Protein AF-A0A9E2VC20-F1 (afdb_monomer_lite)

Radius of gyration: 17.62 Å; chains: 1; bounding box: 59×23×42 Å

pLDDT: mean 80.9, std 18.18, range [44.84, 97.88]

Structure (mmCIF, N/CA/C/O backbone):
data_AF-A0A9E2VC20-F1
#
_entry.id   AF-A0A9E2VC20-F1
#
loop_
_atom_site.group_PDB
_atom_site.id
_atom_site.type_symbol
_atom_site.label_atom_id
_atom_site.label_alt_id
_atom_site.label_comp_id
_atom_site.label_asym_id
_atom_site.label_entity_id
_atom_site.label_seq_id
_atom_site.pdbx_PDB_ins_code
_atom_site.Cartn_x
_atom_site.Cartn_y
_atom_site.Cartn_z
_atom_site.occupancy
_atom_site.B_iso_or_equiv
_atom_site.auth_seq_id
_atom_site.auth_comp_id
_atom_site.auth_asym_id
_atom_site.auth_atom_id
_atom_site.pdbx_PDB_model_num
ATOM 1 N N . MET A 1 1 ? -5.308 -15.782 23.123 1.00 46.09 1 MET A N 1
ATOM 2 C CA . MET A 1 1 ? -5.984 -14.689 22.395 1.00 46.09 1 MET A CA 1
ATOM 3 C C . MET A 1 1 ? -5.299 -14.586 21.052 1.00 46.09 1 MET A C 1
ATOM 5 O O . MET A 1 1 ? -4.085 -14.460 21.034 1.00 46.09 1 MET A O 1
ATOM 9 N N . SER A 1 2 ? -6.017 -14.775 19.950 1.00 52.56 2 SER A N 1
ATOM 10 C CA . SER A 1 2 ? -5.460 -14.554 18.617 1.00 52.56 2 SER A CA 1
ATOM 11 C C . SER A 1 2 ? -5.274 -13.052 18.426 1.00 52.56 2 SER A C 1
ATOM 13 O O . SER A 1 2 ? -6.261 -12.316 18.394 1.00 52.56 2 SER A O 1
ATOM 15 N N . ASP A 1 3 ? -4.025 -12.593 18.354 1.00 60.00 3 ASP A N 1
ATOM 16 C CA . ASP A 1 3 ? -3.718 -11.219 17.970 1.00 60.00 3 ASP A CA 1
ATOM 17 C C . ASP A 1 3 ? -4.237 -11.002 16.545 1.00 60.00 3 ASP A C 1
ATOM 19 O O . ASP A 1 3 ? -3.677 -11.508 15.573 1.00 60.00 3 ASP A O 1
ATOM 23 N N . ASN A 1 4 ? -5.364 -10.303 16.416 1.00 62.06 4 ASN A N 1
ATOM 24 C CA . ASN A 1 4 ? -5.940 -9.977 15.118 1.00 62.06 4 ASN A CA 1
ATOM 25 C C . ASN A 1 4 ? -5.073 -8.889 14.469 1.00 62.06 4 ASN A C 1
ATOM 27 O O . ASN A 1 4 ? -5.247 -7.701 14.747 1.00 62.06 4 ASN A O 1
ATOM 31 N N . PHE A 1 5 ? -4.117 -9.289 13.630 1.00 79.44 5 PHE A N 1
ATOM 32 C CA . PHE A 1 5 ? -3.338 -8.371 12.802 1.00 79.44 5 PHE A CA 1
ATOM 33 C C . PHE A 1 5 ? -3.934 -8.289 11.396 1.00 79.44 5 PHE A C 1
ATOM 35 O O . PHE A 1 5 ? -4.309 -9.297 10.797 1.00 79.44 5 PHE A O 1
ATOM 42 N N . TYR A 1 6 ? -4.000 -7.079 10.845 1.00 87.25 6 TYR A N 1
ATOM 43 C CA . TYR A 1 6 ? -4.349 -6.893 9.440 1.00 87.25 6 TYR A CA 1
ATOM 44 C C . TYR A 1 6 ? -3.097 -7.040 8.580 1.00 87.25 6 TYR A C 1
ATOM 46 O O . TYR A 1 6 ? -2.001 -6.647 8.981 1.00 87.25 6 TYR A O 1
ATOM 54 N N . ILE A 1 7 ? -3.253 -7.579 7.374 1.00 92.50 7 ILE A N 1
ATOM 55 C CA . ILE A 1 7 ? -2.160 -7.681 6.407 1.00 92.50 7 ILE A CA 1
ATOM 56 C C . ILE A 1 7 ? -2.395 -6.652 5.310 1.00 92.50 7 ILE A C 1
ATOM 58 O O . ILE A 1 7 ? -3.362 -6.748 4.554 1.00 92.50 7 ILE A O 1
ATOM 62 N N . TRP A 1 8 ? -1.479 -5.699 5.179 1.00 94.88 8 TRP A N 1
ATOM 63 C CA . TRP A 1 8 ? -1.471 -4.777 4.056 1.00 94.88 8 TRP A CA 1
ATOM 64 C C . TRP A 1 8 ? -0.681 -5.372 2.893 1.00 94.88 8 TRP A C 1
ATOM 66 O O . TRP A 1 8 ? 0.504 -5.700 3.007 1.00 94.88 8 TRP A O 1
ATOM 76 N N . ARG A 1 9 ? -1.357 -5.513 1.753 1.00 97.00 9 ARG A N 1
ATOM 77 C CA . ARG A 1 9 ? -0.794 -6.007 0.495 1.00 97.00 9 ARG A CA 1
ATOM 78 C C . ARG A 1 9 ? -0.872 -4.926 -0.574 1.00 97.00 9 ARG A C 1
ATOM 80 O O . ARG A 1 9 ? -1.770 -4.090 -0.559 1.00 97.00 9 ARG A O 1
ATOM 87 N N . CYS A 1 10 ? 0.058 -4.970 -1.520 1.00 97.44 10 CYS A N 1
ATOM 88 C CA . CYS A 1 10 ? 0.068 -4.076 -2.667 1.00 97.44 10 CYS A CA 1
ATOM 89 C C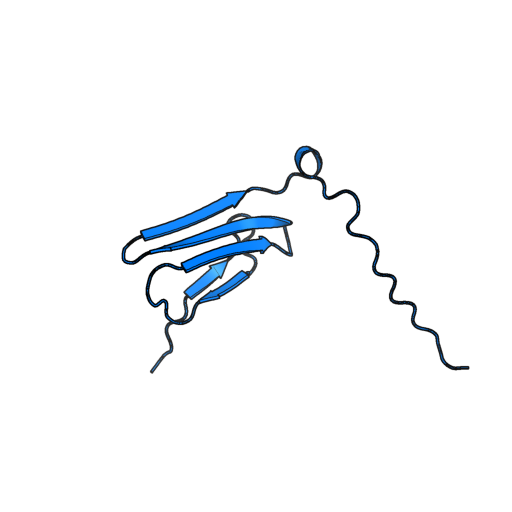 . CYS A 1 10 ? -1.214 -4.239 -3.491 1.00 97.44 10 CYS A C 1
ATOM 91 O O . CYS A 1 10 ? -1.527 -5.351 -3.916 1.00 97.44 10 CYS A O 1
ATOM 93 N N . ALA A 1 11 ? -1.901 -3.137 -3.788 1.00 96.88 11 ALA A N 1
ATOM 94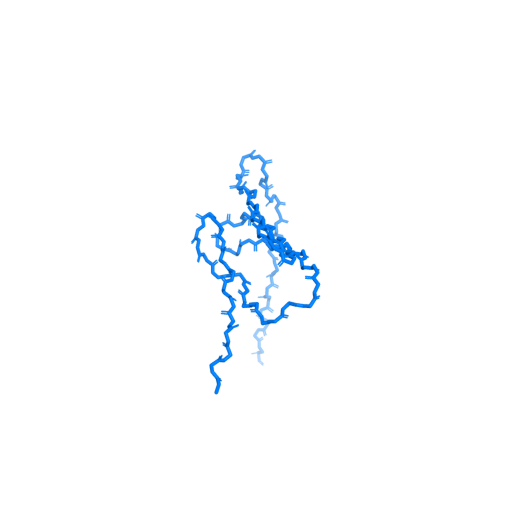 C CA . ALA A 1 11 ? -3.158 -3.180 -4.532 1.00 96.88 11 ALA A CA 1
ATOM 95 C C . ALA A 1 11 ? -2.977 -3.603 -6.004 1.00 96.88 11 ALA A C 1
ATOM 97 O O . ALA A 1 11 ? -3.911 -4.115 -6.607 1.00 96.88 11 ALA A O 1
ATOM 98 N N . LYS A 1 12 ? -1.775 -3.433 -6.582 1.00 96.19 12 LYS A N 1
ATOM 99 C CA . LYS A 1 12 ? -1.471 -3.857 -7.963 1.00 96.19 12 LYS A CA 1
ATOM 100 C C . LYS A 1 12 ? -1.136 -5.347 -8.078 1.00 96.19 12 LYS A C 1
ATOM 102 O O . LYS A 1 12 ? -1.540 -5.984 -9.039 1.00 96.19 12 LYS A O 1
ATOM 107 N N . CYS A 1 13 ? -0.323 -5.891 -7.166 1.00 96.94 13 CYS A N 1
ATOM 108 C CA . CYS A 1 13 ? 0.278 -7.226 -7.345 1.00 96.94 13 CYS A CA 1
ATOM 109 C C . CYS A 1 13 ? 0.187 -8.155 -6.125 1.00 96.94 13 CYS A C 1
ATOM 111 O O . CYS A 1 13 ? 0.825 -9.210 -6.114 1.00 96.94 13 CYS A O 1
ATOM 113 N N . SER A 1 14 ? -0.528 -7.743 -5.076 1.00 97.19 14 SER A N 1
ATOM 114 C CA . SER A 1 14 ? -0.786 -8.511 -3.846 1.00 97.19 14 SER A CA 1
ATOM 115 C C . SER A 1 14 ? 0.449 -8.931 -3.032 1.00 97.19 14 SER A C 1
ATOM 117 O O . SER A 1 14 ? 0.321 -9.654 -2.037 1.00 97.19 14 SER A O 1
ATOM 119 N N . CYS A 1 15 ? 1.640 -8.450 -3.409 1.00 97.12 15 CYS A N 1
ATOM 120 C CA . CYS A 1 15 ? 2.870 -8.572 -2.630 1.00 97.12 15 CYS A CA 1
ATOM 121 C C . CYS A 1 15 ? 2.660 -7.982 -1.226 1.00 97.12 15 CYS A C 1
ATOM 123 O O . CYS A 1 15 ? 2.012 -6.944 -1.083 1.00 97.12 15 CYS A O 1
ATOM 125 N N . HIS A 1 16 ? 3.171 -8.657 -0.197 1.00 96.81 16 HIS A N 1
ATOM 126 C CA . HIS A 1 16 ? 3.089 -8.193 1.190 1.00 96.81 16 HIS A CA 1
ATOM 127 C C . HIS A 1 16 ? 3.834 -6.863 1.364 1.00 96.81 16 HIS A C 1
ATOM 129 O O . HIS A 1 16 ? 4.915 -6.684 0.806 1.00 96.81 16 HIS A O 1
ATOM 135 N N . LEU A 1 17 ? 3.233 -5.927 2.103 1.00 96.00 17 LEU A N 1
ATOM 136 C CA . LEU A 1 17 ? 3.837 -4.630 2.419 1.00 96.00 17 LEU A CA 1
ATOM 137 C C . LEU A 1 17 ? 4.077 -4.460 3.920 1.00 96.00 17 LEU A C 1
ATOM 139 O O . LEU A 1 17 ? 5.126 -3.953 4.326 1.00 96.00 17 LEU A O 1
ATOM 143 N N . ALA A 1 18 ? 3.100 -4.818 4.754 1.00 93.81 18 ALA A N 1
ATOM 144 C CA . ALA A 1 18 ? 3.215 -4.717 6.205 1.00 93.81 18 ALA A CA 1
ATOM 145 C C . ALA A 1 18 ? 2.163 -5.576 6.912 1.00 93.81 18 ALA A C 1
ATOM 147 O O . ALA A 1 18 ? 1.084 -5.822 6.375 1.00 93.81 18 ALA A O 1
ATOM 148 N N . ASN A 1 19 ? 2.460 -5.951 8.153 1.00 92.56 19 ASN A N 1
ATOM 149 C CA . ASN A 1 19 ? 1.437 -6.332 9.121 1.00 92.56 19 ASN A CA 1
ATOM 150 C C . ASN A 1 19 ? 1.064 -5.089 9.934 1.00 92.56 19 ASN A C 1
ATOM 152 O O . ASN A 1 19 ? 1.935 -4.282 10.259 1.00 92.56 19 ASN A O 1
ATOM 156 N N . ILE A 1 20 ? -0.214 -4.937 10.256 1.00 89.06 20 ILE A N 1
ATOM 157 C CA . ILE A 1 20 ? -0.741 -3.816 11.029 1.00 89.06 20 ILE A CA 1
ATOM 158 C C . ILE A 1 20 ? -1.317 -4.388 12.313 1.00 89.06 20 ILE A C 1
ATOM 160 O O . ILE A 1 20 ? -2.357 -5.051 12.311 1.00 89.06 20 ILE A O 1
ATOM 164 N N . VAL A 1 21 ? -0.599 -4.138 13.401 1.00 83.88 21 VAL A N 1
ATOM 165 C CA . VAL A 1 21 ? -1.004 -4.477 14.761 1.00 83.88 21 VAL A CA 1
ATOM 166 C C . VAL A 1 21 ? -1.537 -3.207 15.408 1.00 83.88 21 VAL A C 1
ATOM 168 O O . VAL A 1 21 ? -0.802 -2.235 15.477 1.00 83.88 21 VAL A O 1
ATOM 171 N N . LYS A 1 22 ? -2.811 -3.227 15.828 1.00 71.31 22 LYS A N 1
ATOM 172 C CA . LYS A 1 22 ? -3.486 -2.233 16.688 1.00 71.31 22 LYS A CA 1
ATOM 173 C C . LYS A 1 22 ? -3.263 -0.752 16.316 1.00 71.31 22 LYS A C 1
ATOM 175 O O . LYS A 1 22 ? -2.191 -0.192 16.496 1.00 71.31 22 LYS A O 1
ATOM 180 N N . ILE A 1 23 ? -4.322 -0.077 15.878 1.00 75.00 23 ILE A N 1
ATOM 181 C CA . ILE A 1 23 ? -4.255 1.337 15.487 1.00 75.00 23 ILE A CA 1
ATOM 182 C C . ILE A 1 23 ? -4.928 2.162 16.573 1.00 75.00 23 ILE A C 1
ATOM 184 O O . ILE A 1 23 ? -6.085 1.903 16.897 1.00 75.00 23 ILE A O 1
ATOM 188 N N . ASP A 1 24 ? -4.205 3.131 17.122 1.00 74.69 24 ASP A N 1
ATOM 189 C CA . ASP A 1 24 ? -4.761 4.133 18.026 1.00 74.69 24 ASP A CA 1
ATOM 190 C C . ASP A 1 24 ? -4.794 5.476 17.282 1.00 74.69 24 ASP A C 1
ATOM 192 O O . ASP A 1 24 ? -3.753 6.062 16.980 1.00 74.69 24 ASP A O 1
ATOM 196 N N . GLY A 1 25 ? -5.988 5.911 16.875 1.00 84.31 25 GLY A N 1
ATOM 197 C CA . GLY A 1 25 ? -6.187 7.108 16.052 1.00 84.31 25 GLY A CA 1
ATOM 198 C C . GLY A 1 25 ? -6.037 6.886 14.539 1.00 84.31 25 GLY A C 1
ATOM 199 O O . GLY A 1 25 ? -6.486 5.880 13.992 1.00 84.31 25 GLY A O 1
ATOM 200 N N . MET A 1 26 ? -5.465 7.872 13.837 1.00 89.69 26 MET A N 1
ATOM 201 C CA . MET A 1 26 ? -5.325 7.859 12.375 1.00 89.69 26 MET A CA 1
ATOM 202 C C . MET A 1 26 ? -3.935 7.370 11.958 1.00 89.69 26 MET A C 1
ATOM 204 O O . MET A 1 26 ? -2.924 7.972 12.316 1.00 89.69 26 MET A O 1
ATOM 208 N N . LEU A 1 27 ? -3.884 6.333 11.125 1.00 90.31 27 LEU A N 1
ATOM 209 C CA . LEU A 1 27 ? -2.661 5.869 10.476 1.00 90.31 27 LEU A CA 1
ATOM 210 C C . LEU A 1 27 ? -2.656 6.331 9.022 1.00 90.31 27 LEU 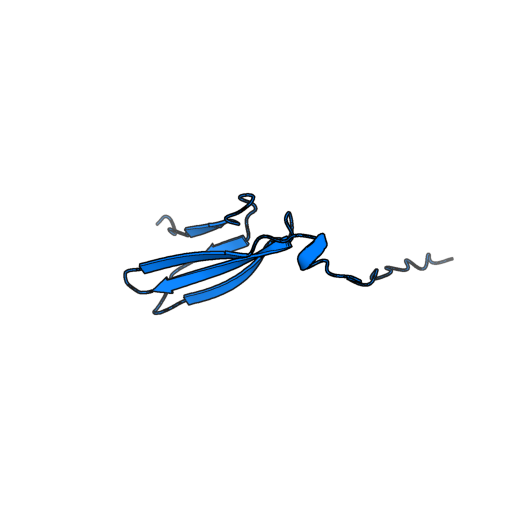A C 1
ATOM 212 O O . LEU A 1 27 ? -3.588 6.032 8.284 1.00 90.31 27 LEU A O 1
ATOM 216 N N . LYS A 1 28 ? -1.579 6.980 8.581 1.00 93.62 28 LYS A N 1
ATOM 217 C CA . LYS A 1 28 ? -1.295 7.189 7.158 1.00 93.62 28 LYS A CA 1
ATOM 218 C C . LYS A 1 28 ? 0.110 6.681 6.861 1.00 93.62 28 LYS A C 1
ATOM 220 O O . LYS A 1 28 ? 1.074 7.192 7.421 1.00 93.62 28 LYS A O 1
ATOM 225 N N . GLN A 1 29 ? 0.224 5.671 6.005 1.00 94.56 29 GLN A N 1
ATOM 226 C CA . GLN A 1 29 ? 1.502 5.109 5.572 1.00 94.56 29 GLN A CA 1
ATOM 227 C C . GLN A 1 29 ? 1.609 5.068 4.058 1.00 94.56 29 GLN A C 1
ATOM 229 O O . GLN A 1 29 ? 0.624 4.877 3.348 1.00 94.56 29 GLN A O 1
ATOM 234 N N . GLU A 1 30 ? 2.837 5.186 3.575 1.00 96.62 30 GLU A N 1
ATOM 235 C CA . GLU A 1 30 ? 3.178 5.061 2.169 1.00 96.62 30 GLU A CA 1
ATOM 236 C C . GLU A 1 30 ? 4.326 4.061 2.005 1.00 96.62 30 GLU A C 1
ATOM 238 O O . GLU A 1 30 ? 5.307 4.103 2.748 1.00 96.62 30 GLU A O 1
ATOM 243 N N . LYS A 1 31 ? 4.190 3.124 1.060 1.00 96.00 31 LYS A N 1
ATOM 244 C CA . LYS A 1 31 ? 5.210 2.118 0.740 1.00 96.00 31 LYS A CA 1
ATOM 245 C C . LYS A 1 31 ? 5.291 1.858 -0.761 1.00 96.00 31 LYS A C 1
ATOM 247 O O . LYS A 1 31 ? 4.290 1.547 -1.414 1.00 96.00 31 LYS A O 1
ATOM 252 N N . LYS A 1 32 ? 6.509 1.899 -1.307 1.00 96.06 32 LYS A N 1
ATOM 253 C CA . LYS A 1 32 ? 6.818 1.414 -2.661 1.00 96.06 32 LYS A CA 1
ATOM 254 C C . LYS A 1 32 ? 6.816 -0.114 -2.645 1.00 96.06 32 LYS A C 1
ATOM 256 O O . LYS A 1 32 ? 7.462 -0.737 -1.807 1.00 96.06 32 LYS A O 1
ATOM 261 N N . CYS A 1 33 ? 6.076 -0.738 -3.557 1.00 96.12 33 CYS A N 1
ATOM 262 C CA . CYS A 1 33 ? 6.053 -2.192 -3.651 1.00 96.12 33 CYS A CA 1
ATOM 263 C C . CYS A 1 33 ? 7.398 -2.706 -4.188 1.00 96.12 33 CYS A C 1
ATOM 265 O O . CYS A 1 33 ? 7.783 -2.309 -5.288 1.00 96.12 33 CYS A O 1
ATOM 267 N N . PRO A 1 34 ? 8.082 -3.639 -3.505 1.00 94.06 34 PRO A N 1
ATOM 268 C CA . PRO A 1 34 ? 9.368 -4.147 -3.982 1.00 94.06 34 PRO A CA 1
ATOM 269 C C . PRO A 1 34 ? 9.232 -4.929 -5.298 1.00 94.06 34 PRO A C 1
ATOM 271 O O . PRO A 1 34 ? 10.131 -4.883 -6.131 1.00 94.06 34 PRO A O 1
ATOM 274 N N . LYS A 1 35 ? 8.081 -5.585 -5.523 1.00 95.00 35 LYS A N 1
ATOM 275 C CA . LYS A 1 35 ? 7.820 -6.414 -6.711 1.00 95.00 35 LYS A CA 1
ATOM 276 C C . LYS A 1 35 ? 7.451 -5.605 -7.956 1.00 95.00 35 LYS A C 1
ATOM 278 O O . LYS A 1 35 ? 7.990 -5.846 -9.024 1.00 95.00 35 LYS A O 1
ATOM 283 N N . CYS A 1 36 ? 6.492 -4.685 -7.843 1.00 94.56 36 CYS A N 1
ATOM 284 C CA . CYS A 1 36 ? 5.940 -3.966 -9.003 1.00 94.56 36 CYS A CA 1
ATOM 285 C C . CYS A 1 36 ? 6.259 -2.468 -9.016 1.00 94.56 36 CYS A C 1
ATOM 287 O O . CYS A 1 36 ? 5.699 -1.743 -9.841 1.00 94.56 36 CYS A O 1
ATOM 289 N N . LYS A 1 37 ? 7.070 -2.004 -8.054 1.00 93.75 37 LYS A N 1
ATOM 290 C CA . LYS A 1 37 ? 7.545 -0.621 -7.870 1.00 93.75 37 LYS A CA 1
ATOM 291 C C . LYS A 1 37 ? 6.451 0.445 -7.714 1.00 93.75 37 LYS A C 1
ATOM 293 O O . LYS A 1 37 ? 6.761 1.619 -7.580 1.00 93.75 37 LYS A O 1
ATOM 298 N N . SER A 1 38 ? 5.180 0.040 -7.671 1.00 95.00 38 SER A N 1
ATOM 299 C CA . SER A 1 38 ? 4.031 0.938 -7.512 1.00 95.00 38 SER A CA 1
ATOM 300 C C . SER A 1 38 ? 3.966 1.487 -6.090 1.00 95.00 38 SER A C 1
ATOM 302 O O . SER A 1 38 ? 4.236 0.757 -5.130 1.00 95.00 38 SER A O 1
ATOM 304 N N . LEU A 1 39 ? 3.600 2.757 -5.950 1.00 95.94 39 LEU A N 1
ATOM 305 C CA . LEU A 1 39 ? 3.511 3.443 -4.664 1.00 95.94 39 LEU A CA 1
ATOM 306 C C . LEU A 1 39 ? 2.131 3.197 -4.055 1.00 95.94 39 LEU A C 1
ATOM 308 O O . LEU A 1 39 ? 1.119 3.529 -4.667 1.00 95.94 39 LEU A O 1
ATOM 312 N N . ASN A 1 40 ? 2.087 2.579 -2.879 1.00 97.88 40 ASN A N 1
ATOM 313 C CA . ASN A 1 40 ? 0.847 2.255 -2.182 1.00 97.88 40 ASN A CA 1
ATOM 314 C C . ASN A 1 40 ? 0.725 3.167 -0.965 1.00 97.88 40 ASN A C 1
ATOM 316 O O . ASN A 1 40 ? 1.634 3.208 -0.139 1.00 97.88 40 ASN A O 1
ATOM 320 N N . THR A 1 41 ? -0.409 3.841 -0.832 1.00 97.62 41 THR A N 1
ATOM 321 C CA . THR A 1 41 ? -0.744 4.677 0.318 1.00 97.62 41 THR A CA 1
ATOM 322 C C . THR A 1 41 ? -1.930 4.049 1.036 1.00 97.62 41 THR A C 1
ATOM 324 O O . THR A 1 41 ? -2.946 3.732 0.415 1.00 97.62 41 THR A O 1
ATOM 327 N N . LEU A 1 42 ? -1.797 3.859 2.342 1.00 96.19 42 LEU A N 1
ATOM 328 C CA . LEU A 1 42 ? -2.836 3.351 3.221 1.00 96.19 42 LEU A CA 1
ATOM 329 C C . LEU A 1 42 ? -3.175 4.419 4.252 1.00 96.19 42 LEU A C 1
ATOM 331 O O . LEU A 1 42 ? -2.298 4.854 4.996 1.00 96.19 42 LEU A O 1
ATOM 335 N N . THR A 1 43 ? -4.448 4.781 4.328 1.00 95.12 43 THR A N 1
ATOM 336 C CA . THR A 1 43 ? -4.996 5.611 5.396 1.00 95.12 43 THR A CA 1
ATOM 337 C C . THR A 1 43 ? -6.040 4.798 6.151 1.00 95.12 43 THR A C 1
ATOM 339 O O . THR A 1 43 ? -6.998 4.316 5.550 1.00 95.12 43 THR A O 1
ATOM 342 N N . LEU A 1 44 ? -5.856 4.644 7.459 1.00 92.50 44 LEU A N 1
ATOM 343 C CA . LEU A 1 44 ? -6.818 4.039 8.373 1.00 92.50 44 LEU A CA 1
ATOM 344 C C . LEU A 1 44 ? -7.262 5.118 9.357 1.00 92.50 44 LEU A C 1
ATOM 346 O O . LEU A 1 44 ? -6.441 5.674 10.084 1.00 92.50 44 LEU A O 1
ATOM 350 N N . ALA A 1 45 ? -8.552 5.422 9.354 1.00 89.25 45 ALA A N 1
ATOM 351 C CA . ALA A 1 45 ? -9.209 6.300 10.313 1.00 89.25 45 ALA A CA 1
ATOM 352 C C . ALA A 1 45 ? -10.292 5.507 11.061 1.00 89.25 45 ALA A C 1
ATOM 354 O O . ALA A 1 45 ? -10.638 4.395 10.665 1.00 89.25 45 ALA A O 1
ATOM 355 N N . ASN A 1 46 ? -10.866 6.082 12.123 1.00 82.06 46 ASN A N 1
ATOM 356 C CA . ASN A 1 46 ? -11.762 5.375 13.053 1.00 82.06 46 ASN A CA 1
ATOM 357 C C . ASN A 1 46 ? -12.898 4.560 12.400 1.00 82.06 46 ASN A C 1
ATOM 359 O O . ASN A 1 46 ? -13.346 3.579 12.986 1.00 82.06 46 ASN A O 1
ATOM 363 N N . LYS A 1 47 ? -13.400 4.967 11.227 1.00 86.69 47 LYS A N 1
ATOM 364 C CA . LYS A 1 47 ? -14.475 4.265 10.500 1.00 86.69 47 LYS A CA 1
ATOM 365 C C . LYS A 1 47 ? -14.218 4.146 8.997 1.00 86.69 47 LYS A C 1
ATOM 367 O O . LYS A 1 47 ? -15.133 3.809 8.252 1.00 86.69 47 LYS A O 1
ATOM 372 N N . GLU A 1 48 ? -13.003 4.441 8.545 1.00 90.88 48 GLU A N 1
ATOM 373 C CA . GLU A 1 48 ? -12.694 4.520 7.119 1.00 90.88 48 GLU A CA 1
ATOM 374 C C . GLU A 1 48 ? -11.333 3.900 6.813 1.00 90.88 48 GLU A C 1
ATOM 376 O O . GLU A 1 48 ? -10.352 4.106 7.530 1.00 90.88 48 GLU A O 1
ATOM 381 N N . ILE A 1 49 ? -11.289 3.151 5.715 1.00 92.56 49 ILE A N 1
ATOM 382 C CA . ILE A 1 49 ? -10.077 2.583 5.139 1.00 92.56 49 ILE A CA 1
ATOM 383 C C . ILE A 1 49 ? -9.960 3.136 3.724 1.00 92.56 49 ILE A C 1
ATOM 385 O O . ILE A 1 49 ? -10.783 2.821 2.868 1.00 92.56 49 ILE A O 1
ATOM 389 N N . SER A 1 50 ? -8.920 3.924 3.466 1.00 95.62 50 SER A N 1
ATOM 390 C CA . SER A 1 50 ? -8.589 4.408 2.126 1.00 95.62 50 SER A CA 1
ATOM 391 C C . SER A 1 50 ? -7.282 3.775 1.665 1.00 95.62 50 SER A C 1
ATOM 393 O O . SER A 1 50 ? -6.235 3.949 2.292 1.00 95.62 50 SER A O 1
ATOM 395 N N . ILE A 1 51 ? -7.331 3.077 0.533 1.00 95.75 51 ILE A N 1
ATOM 396 C CA . ILE A 1 51 ? -6.162 2.497 -0.131 1.00 95.75 51 ILE A CA 1
ATOM 397 C C . ILE A 1 51 ? -6.018 3.165 -1.491 1.00 95.75 51 ILE A C 1
ATOM 399 O O . ILE A 1 51 ? -6.929 3.116 -2.314 1.00 95.75 51 ILE A O 1
ATOM 403 N N . GLN A 1 52 ? -4.858 3.760 -1.740 1.00 97.25 52 GLN A N 1
ATOM 404 C CA . GLN A 1 52 ? -4.505 4.332 -3.034 1.00 97.25 52 GLN A CA 1
ATOM 405 C C . GLN A 1 52 ? -3.250 3.646 -3.563 1.00 97.25 52 GLN A C 1
ATOM 407 O O . GLN A 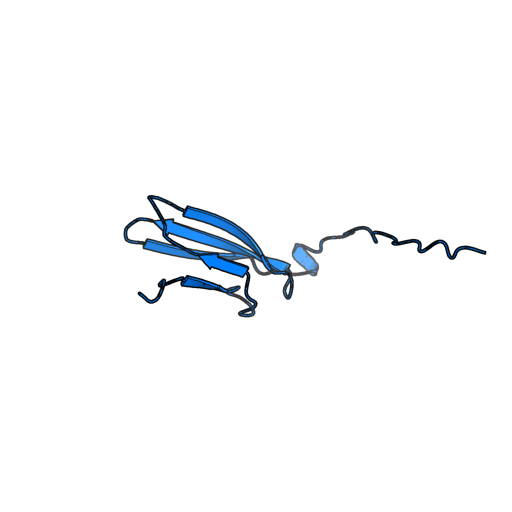1 52 ? -2.344 3.300 -2.806 1.00 97.25 52 GLN A O 1
ATOM 412 N N . CYS A 1 53 ? -3.190 3.438 -4.873 1.00 96.12 53 CYS A N 1
ATOM 413 C CA . CYS A 1 53 ? -2.037 2.839 -5.527 1.00 96.12 53 CYS A CA 1
ATOM 414 C C . CYS A 1 53 ? -1.727 3.610 -6.802 1.00 96.12 53 CYS A C 1
ATOM 416 O O . CYS A 1 53 ? -2.519 3.605 -7.745 1.00 96.12 53 CYS A O 1
ATOM 418 N N . LYS A 1 54 ? -0.566 4.262 -6.833 1.00 95.00 54 LYS A N 1
ATOM 419 C CA . LYS A 1 54 ? -0.032 4.874 -8.048 1.00 95.00 54 LYS A CA 1
ATOM 420 C C . LYS A 1 54 ? 0.790 3.823 -8.776 1.00 95.00 54 LYS A C 1
ATOM 422 O O . LYS A 1 54 ? 1.838 3.384 -8.291 1.00 95.00 54 LYS A O 1
ATOM 427 N N . ILE A 1 55 ? 0.269 3.382 -9.916 1.00 92.94 55 ILE A N 1
ATOM 428 C CA . ILE A 1 55 ? 0.887 2.344 -10.732 1.00 92.94 55 ILE A CA 1
ATOM 429 C C . ILE A 1 55 ? 2.226 2.862 -11.256 1.00 92.94 55 ILE A C 1
ATOM 431 O O . ILE A 1 55 ? 2.312 3.947 -11.824 1.00 92.94 55 ILE A O 1
ATOM 435 N N . PHE A 1 56 ? 3.276 2.071 -11.049 1.00 89.31 56 PHE A N 1
ATOM 436 C CA . PHE A 1 56 ? 4.559 2.329 -11.685 1.00 89.31 56 PHE A CA 1
ATOM 437 C C . PHE A 1 56 ? 4.472 2.002 -13.173 1.00 89.31 56 PHE A C 1
ATOM 439 O O . PHE A 1 56 ? 4.091 0.881 -13.536 1.00 89.31 56 PHE A O 1
ATOM 446 N N . ASP A 1 57 ? 4.859 2.984 -13.977 1.00 83.19 57 ASP A N 1
ATOM 447 C CA . ASP A 1 57 ? 5.046 2.899 -15.414 1.00 83.19 57 ASP A CA 1
ATOM 448 C C . ASP A 1 57 ? 6.483 3.353 -15.722 1.00 83.19 57 ASP A C 1
ATOM 450 O O . ASP A 1 57 ? 6.814 4.503 -15.430 1.00 83.19 57 ASP A O 1
ATOM 454 N N . PRO A 1 58 ? 7.351 2.485 -16.269 1.00 80.88 58 PRO A N 1
ATOM 455 C CA . PRO A 1 58 ? 8.720 2.854 -16.624 1.00 80.88 58 PRO A CA 1
ATOM 456 C C . PRO A 1 58 ? 8.814 3.999 -17.640 1.00 80.88 58 PRO A C 1
ATOM 458 O O . PRO A 1 58 ? 9.806 4.717 -17.643 1.00 80.88 58 PRO A O 1
ATOM 461 N N . SER A 1 59 ? 7.803 4.177 -18.493 1.00 76.31 59 SER A N 1
ATOM 462 C CA . SER A 1 59 ? 7.790 5.219 -19.527 1.00 76.31 59 SER A CA 1
ATOM 463 C C . SER A 1 59 ? 7.419 6.606 -18.993 1.00 76.31 59 SER A C 1
ATOM 465 O O . SER A 1 59 ? 7.778 7.609 -19.600 1.00 76.31 59 SER A O 1
ATOM 467 N N . ILE A 1 60 ? 6.732 6.664 -17.848 1.00 73.38 60 ILE A N 1
ATOM 468 C CA . ILE A 1 60 ? 6.255 7.910 -17.223 1.00 73.38 60 ILE A CA 1
ATOM 469 C C . ILE A 1 60 ? 7.075 8.236 -15.970 1.00 73.38 60 ILE A C 1
ATOM 471 O O . ILE A 1 60 ? 7.415 9.386 -15.709 1.00 73.38 60 ILE A O 1
ATOM 475 N N . ASN A 1 61 ? 7.404 7.205 -15.193 1.00 66.12 61 ASN A N 1
ATOM 476 C CA . ASN A 1 61 ? 7.964 7.307 -13.850 1.00 66.12 61 ASN A CA 1
ATOM 477 C C . ASN A 1 61 ? 9.279 6.534 -13.727 1.00 66.12 61 ASN A C 1
ATOM 479 O O . ASN A 1 61 ? 9.678 6.245 -12.599 1.00 66.12 61 ASN A O 1
ATOM 483 N N . GLY A 1 62 ? 9.886 6.118 -14.848 1.00 58.47 62 GLY A N 1
ATOM 484 C CA . G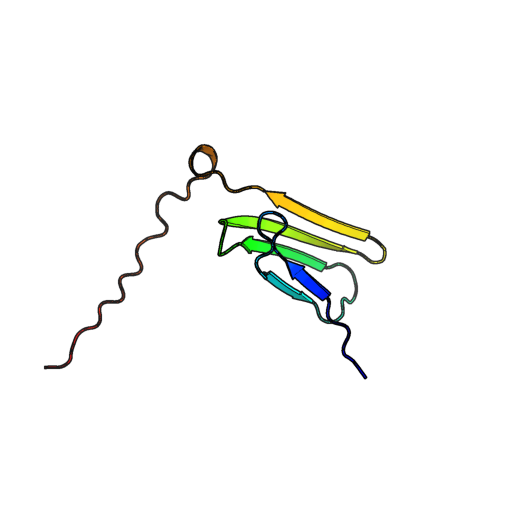LY A 1 62 ? 11.115 5.334 -14.872 1.00 58.47 62 GLY A CA 1
ATOM 485 C C . GLY A 1 62 ? 12.125 5.932 -13.909 1.00 58.47 62 GLY A C 1
ATOM 486 O O . GLY A 1 62 ? 12.605 7.038 -14.132 1.00 58.47 62 GLY A O 1
ATOM 487 N N . TYR A 1 63 ? 12.392 5.217 -12.812 1.00 61.69 63 TYR A N 1
ATOM 488 C CA . TYR A 1 63 ? 13.493 5.532 -11.913 1.00 61.69 63 TYR A CA 1
ATOM 489 C C . TYR A 1 63 ? 14.762 5.248 -12.716 1.00 61.69 63 TYR A C 1
ATOM 491 O O . TYR A 1 63 ? 15.294 4.141 -12.668 1.00 61.69 63 TYR A O 1
ATOM 499 N N . GLY A 1 64 ? 15.145 6.200 -13.567 1.00 55.59 64 GLY A N 1
ATOM 500 C CA . GLY A 1 64 ? 16.490 6.274 -14.098 1.00 55.59 64 GLY A CA 1
ATOM 501 C C . GLY A 1 64 ? 17.407 6.315 -12.889 1.00 55.59 64 GLY A C 1
ATOM 502 O O . GLY A 1 64 ? 17.245 7.177 -12.029 1.00 55.59 64 GLY A O 1
ATOM 503 N N . ASP A 1 65 ? 18.273 5.314 -12.811 1.00 53.31 65 ASP A N 1
ATOM 504 C CA . ASP A 1 65 ? 19.386 5.231 -11.876 1.00 53.31 65 ASP A CA 1
ATOM 505 C C . ASP A 1 65 ? 18.993 5.028 -10.395 1.00 53.31 65 ASP A C 1
ATOM 507 O O . ASP A 1 65 ? 19.234 5.863 -9.529 1.00 53.31 65 ASP A O 1
ATOM 511 N N . GLU A 1 66 ? 18.452 3.848 -10.058 1.00 53.47 66 GLU A N 1
ATOM 512 C CA . GLU A 1 66 ? 18.837 3.231 -8.777 1.00 53.47 66 GLU A CA 1
ATOM 513 C C . GLU A 1 66 ? 20.266 2.692 -9.005 1.00 53.47 66 GLU A C 1
ATOM 515 O O . GLU A 1 66 ? 20.443 1.638 -9.621 1.00 53.47 66 GLU A O 1
ATOM 520 N N . GLU A 1 67 ? 21.272 3.494 -8.624 1.00 49.81 67 GLU A N 1
ATOM 521 C CA . GLU A 1 67 ? 22.702 3.173 -8.688 1.00 49.81 67 GLU A CA 1
ATOM 522 C C . GLU A 1 67 ? 22.957 1.728 -8.250 1.00 49.81 67 GLU A C 1
ATOM 524 O O . GLU A 1 67 ? 22.469 1.258 -7.219 1.00 49.81 67 GLU A O 1
ATOM 529 N N . ALA A 1 68 ? 23.743 1.019 -9.056 1.00 46.69 68 ALA A N 1
ATOM 530 C CA . ALA A 1 68 ? 24.317 -0.253 -8.676 1.00 46.69 68 ALA A CA 1
ATOM 531 C C . ALA A 1 68 ? 25.170 -0.045 -7.416 1.00 46.69 68 ALA A C 1
ATOM 533 O O . ALA A 1 68 ? 26.322 0.376 -7.512 1.00 46.69 68 ALA A O 1
ATOM 534 N N . GLU A 1 69 ? 24.630 -0.352 -6.234 1.00 44.84 69 GLU A N 1
ATOM 535 C CA . GLU A 1 69 ? 25.459 -0.581 -5.054 1.00 44.84 69 GLU A CA 1
ATOM 536 C C . GLU A 1 69 ? 26.331 -1.809 -5.340 1.00 44.84 69 GLU A C 1
ATOM 538 O O . GLU A 1 69 ? 25.931 -2.967 -5.193 1.00 44.84 69 GLU A O 1
ATOM 543 N N . GLY A 1 70 ? 27.527 -1.533 -5.856 1.00 45.09 70 GLY A N 1
ATOM 544 C CA . GLY A 1 70 ? 28.580 -2.502 -6.064 1.00 45.09 70 GLY A CA 1
ATOM 545 C C . GLY A 1 70 ? 29.047 -3.036 -4.720 1.00 45.09 70 GLY A C 1
ATOM 546 O O . GLY A 1 70 ? 29.861 -2.417 -4.042 1.00 45.09 70 GLY A O 1
ATOM 547 N N . TYR A 1 71 ? 28.582 -4.225 -4.354 1.00 46.09 71 TYR A N 1
ATOM 548 C CA . TYR A 1 71 ? 29.251 -5.019 -3.333 1.00 46.09 71 TYR A CA 1
ATOM 549 C C . TYR A 1 71 ? 30.517 -5.616 -3.956 1.00 46.09 71 TYR A C 1
ATOM 551 O O . TYR A 1 71 ? 30.501 -6.710 -4.523 1.00 46.09 71 TYR A O 1
ATOM 559 N N . SER A 1 72 ? 31.630 -4.883 -3.886 1.00 49.81 72 SER A N 1
ATOM 560 C CA . SER A 1 72 ? 32.950 -5.454 -4.139 1.00 49.81 72 SER A CA 1
ATOM 561 C C . SER A 1 72 ? 33.311 -6.375 -2.971 1.00 49.81 72 SER A C 1
ATOM 563 O O . SER A 1 72 ? 33.715 -5.911 -1.905 1.00 49.81 72 SER A O 1
ATOM 565 N N . TYR A 1 73 ? 33.173 -7.687 -3.153 1.00 56.78 73 TYR A N 1
ATOM 566 C CA . TYR A 1 73 ? 33.884 -8.645 -2.312 1.00 56.78 73 TYR A CA 1
ATOM 567 C C . TYR A 1 73 ? 35.361 -8.631 -2.713 1.00 56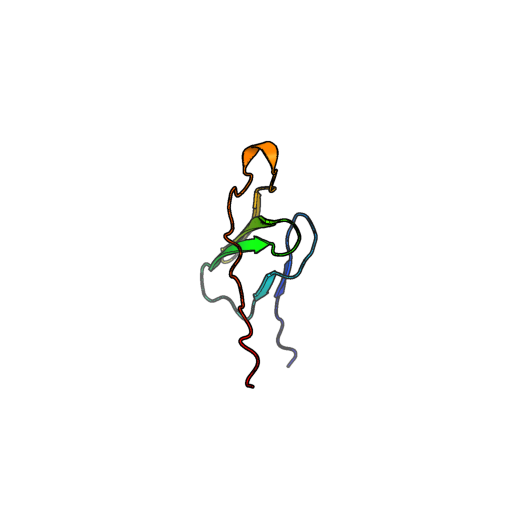.78 73 TYR A C 1
ATOM 569 O O . TYR A 1 73 ? 35.746 -9.220 -3.722 1.00 56.78 73 TYR A O 1
ATOM 577 N N . SER A 1 74 ? 36.198 -7.964 -1.921 1.00 58.28 74 SER A N 1
ATOM 578 C CA . SER A 1 74 ? 37.641 -8.202 -1.952 1.00 58.28 74 SER A CA 1
ATOM 579 C C . SER A 1 74 ? 37.901 -9.576 -1.332 1.00 58.28 74 SER A C 1
ATOM 581 O O . SER A 1 74 ? 37.684 -9.769 -0.136 1.00 58.28 74 SER A O 1
ATOM 583 N N . ALA A 1 75 ? 38.322 -10.544 -2.146 1.00 47.47 75 ALA A N 1
ATOM 584 C CA . ALA A 1 75 ? 38.798 -11.833 -1.654 1.00 47.47 75 ALA A CA 1
ATOM 585 C C . ALA A 1 75 ? 40.104 -11.630 -0.858 1.00 47.47 75 ALA A C 1
ATOM 587 O O . ALA A 1 75 ? 40.977 -10.901 -1.337 1.00 47.47 75 ALA A O 1
ATOM 588 N N . PRO A 1 76 ? 40.272 -12.237 0.331 1.00 58.56 76 PRO A N 1
ATOM 589 C CA . PRO A 1 76 ? 41.569 -12.252 0.989 1.00 58.56 76 PRO A CA 1
ATOM 590 C C . PRO A 1 76 ? 42.497 -13.213 0.234 1.00 58.56 76 PRO A C 1
ATOM 592 O O . PRO A 1 76 ? 42.113 -14.348 -0.058 1.00 58.56 76 PRO A O 1
ATOM 595 N N . GLY A 1 77 ? 43.683 -12.714 -0.120 1.00 48.22 77 GLY A N 1
ATOM 596 C CA . GLY A 1 77 ? 44.816 -13.524 -0.574 1.00 48.22 77 GLY A CA 1
ATOM 597 C C . GLY A 1 77 ? 45.564 -14.175 0.580 1.00 48.22 77 GLY A C 1
ATOM 598 O O . GLY A 1 77 ? 45.320 -13.780 1.744 1.00 48.22 77 GLY A O 1
#

Foldseek 3Di:
DPQDWDWDAAPPPRHTDDIHGDDDAKDWDWDQRPPQRWIWIWIDGPPDTDIDIHGDDCVPNNPDDPDPPDPDDDDDD

Sequence (77 aa):
MSDNFYIWRCAKCSCHLANIVKIDGMLKQEKKCPKCKSLNTLTLANKEISIQCKIFDPSINGYGDEEAEGYSYSAPG

Secondary structure (DSSP, 8-state):
-----EEEE-TTT--EEEEE----S-EEEEEE-TTT--EEEEEEETTEEEEEEE---HHHH--TT------------